Protein AF-A0A7S3HT96-F1 (afdb_monomer_lite)

Secondary structure (DSSP, 8-state):
--S--EE-TTSSEEEEEETTTTEEEEEEGGGHHHHHTT----SEEPPTT--TT--TTHHHHHHHHTTT-EEEETTTTEEEE-TT-S-------PPPPPPS----------------------

Sequence (122 aa):
NDRETYFSSCGDYFLYRSASTNTWGAAKTKRFKQVKEGLSNGVAHSPEGFEIWQTGSVSVMLSHAKKAWREWDAEATKWVTRQGAGVESRGKVRRRPAAPDREERAVQTEPWRGVTQATQTW

Organism: NCBI:txid89044

Foldseek 3Di:
DPDDKAADLVRQKIWDQDPVQQWIAIAGNVCVVCVVVVNDRHFKIWPHNDDPPDPPPCPVCCVVRLQGIWGQDPVVRDTDRDNVPDDPDDDDDDRDPDDPDPDPPPPPPDDDDDDDDDDDDD

pLDDT: mean 72.12, std 16.19, range [38.62, 91.56]

Structure (mmCIF, N/CA/C/O backbone):
data_AF-A0A7S3HT96-F1
#
_entry.id   AF-A0A7S3HT96-F1
#
loop_
_atom_site.group_PDB
_atom_site.id
_atom_site.type_symbol
_atom_site.label_atom_id
_atom_site.label_alt_id
_atom_site.label_comp_id
_atom_site.label_asym_id
_atom_site.label_entity_id
_atom_site.label_seq_id
_atom_site.pdbx_PDB_ins_code
_atom_site.Cartn_x
_atom_site.Cartn_y
_atom_site.Cartn_z
_atom_site.occupancy
_atom_site.B_iso_or_equiv
_atom_site.auth_seq_id
_atom_site.auth_comp_id
_atom_site.auth_asym_id
_atom_site.auth_atom_id
_atom_site.pdbx_PDB_model_num
ATOM 1 N N . ASN A 1 1 ? -10.835 5.427 -8.770 1.00 57.84 1 ASN A N 1
ATOM 2 C CA . ASN A 1 1 ? -10.332 4.133 -8.242 1.00 57.84 1 ASN A CA 1
ATOM 3 C C . ASN A 1 1 ? -11.022 3.055 -9.040 1.00 57.84 1 ASN A C 1
ATOM 5 O O . ASN A 1 1 ? -12.078 2.584 -8.643 1.00 57.84 1 ASN A O 1
ATOM 9 N N . ASP A 1 2 ? -10.468 2.736 -10.203 1.00 60.09 2 ASP A N 1
ATOM 10 C CA . ASP A 1 2 ? -11.253 2.161 -11.307 1.00 60.09 2 ASP A CA 1
ATOM 11 C C . ASP A 1 2 ? -11.081 0.637 -11.397 1.00 60.09 2 ASP A C 1
ATOM 13 O O . ASP A 1 2 ? -11.283 0.022 -12.440 1.00 60.09 2 ASP A O 1
ATOM 17 N N . ARG A 1 3 ? -10.653 0.023 -10.287 1.00 75.69 3 ARG A N 1
ATOM 18 C CA . ARG A 1 3 ? -10.401 -1.411 -10.138 1.00 75.69 3 ARG A CA 1
ATOM 19 C C . ARG A 1 3 ? -10.779 -1.899 -8.741 1.00 75.69 3 ARG A C 1
ATOM 21 O O . ARG A 1 3 ? -11.019 -1.114 -7.824 1.00 75.69 3 ARG A O 1
ATOM 28 N N . GLU A 1 4 ? -10.800 -3.218 -8.607 1.00 83.81 4 GLU A N 1
ATOM 29 C CA . GLU A 1 4 ? -11.086 -3.959 -7.382 1.00 83.81 4 GLU A CA 1
ATOM 30 C C . GLU A 1 4 ? -10.209 -3.511 -6.198 1.00 83.81 4 GLU A C 1
ATOM 32 O O . GLU A 1 4 ? -9.032 -3.171 -6.348 1.00 83.81 4 GLU A O 1
ATOM 37 N N . THR A 1 5 ? -10.801 -3.520 -5.002 1.00 87.44 5 THR A N 1
ATOM 38 C CA . THR A 1 5 ? -10.104 -3.313 -3.726 1.00 87.44 5 THR A CA 1
ATOM 39 C C . THR A 1 5 ? -10.081 -4.631 -2.966 1.00 87.44 5 THR A C 1
ATOM 41 O O . THR A 1 5 ? -11.123 -5.258 -2.786 1.00 87.44 5 THR A O 1
ATOM 44 N N . TYR A 1 6 ? -8.908 -5.034 -2.488 1.00 88.50 6 TYR A N 1
ATOM 45 C CA . TYR A 1 6 ? -8.734 -6.271 -1.731 1.00 88.50 6 TYR A CA 1
ATOM 46 C C . TYR A 1 6 ? -8.526 -5.953 -0.259 1.00 88.50 6 TYR A C 1
ATOM 48 O O . TYR A 1 6 ? -7.690 -5.123 0.082 1.00 88.50 6 TYR A O 1
ATOM 56 N N . PHE A 1 7 ? -9.252 -6.629 0.622 1.00 89.25 7 PHE A N 1
ATOM 57 C CA . PHE A 1 7 ? -9.106 -6.464 2.066 1.00 89.25 7 PHE A CA 1
ATOM 58 C C . PHE A 1 7 ? -8.254 -7.590 2.646 1.00 89.25 7 PHE A C 1
ATOM 60 O O . PHE A 1 7 ? -8.307 -8.732 2.181 1.00 89.25 7 PHE A O 1
ATOM 67 N N . SER A 1 8 ? -7.459 -7.272 3.667 1.00 88.56 8 SER A N 1
ATOM 68 C CA . SER A 1 8 ? -6.769 -8.291 4.448 1.00 88.56 8 SER A CA 1
ATOM 69 C C . SER A 1 8 ? -7.793 -9.183 5.147 1.00 88.56 8 SER A C 1
ATOM 71 O O . SER A 1 8 ? -8.893 -8.751 5.486 1.00 88.56 8 SER A O 1
ATOM 73 N N . SER A 1 9 ? -7.430 -10.439 5.408 1.00 85.75 9 SER A N 1
ATOM 74 C CA . SER A 1 9 ? -8.325 -11.386 6.086 1.00 85.75 9 SER A CA 1
ATOM 75 C C . SER A 1 9 ? -8.709 -10.951 7.504 1.00 85.75 9 SER A C 1
ATOM 77 O O . SER A 1 9 ? -9.775 -11.327 7.979 1.00 85.75 9 SER A O 1
ATOM 79 N N . CYS A 1 10 ? -7.861 -10.162 8.170 1.00 85.38 10 CYS A N 1
ATOM 80 C CA . CYS A 1 10 ? -8.141 -9.556 9.472 1.00 85.38 10 CYS A CA 1
ATOM 81 C C . CYS A 1 10 ? -8.899 -8.221 9.389 1.00 85.38 10 CYS A C 1
ATOM 83 O O . CYS A 1 10 ? -9.286 -7.688 10.419 1.00 85.38 10 CYS A O 1
ATOM 85 N N . GLY A 1 11 ? -9.088 -7.658 8.192 1.00 87.81 11 GLY A N 1
ATOM 86 C CA . GLY A 1 11 ? -9.781 -6.384 7.993 1.00 87.81 11 GLY A CA 1
ATOM 87 C C . GLY A 1 11 ? -8.979 -5.131 8.361 1.00 87.81 11 GLY A C 1
ATOM 88 O O . GLY A 1 11 ? -9.476 -4.029 8.157 1.00 87.81 11 GLY A O 1
ATOM 89 N N . ASP A 1 12 ? -7.742 -5.248 8.849 1.00 90.19 12 ASP A N 1
ATOM 90 C CA . ASP A 1 12 ? -6.924 -4.093 9.263 1.00 90.19 12 ASP A CA 1
ATOM 91 C C . ASP A 1 12 ? -6.369 -3.268 8.092 1.00 90.19 12 ASP A C 1
ATOM 93 O O . ASP A 1 12 ? -6.124 -2.062 8.227 1.00 90.19 12 ASP A O 1
ATOM 97 N N . TYR A 1 13 ? -6.157 -3.915 6.945 1.00 90.62 13 TYR A N 1
ATOM 98 C CA . TYR A 1 13 ? -5.530 -3.322 5.769 1.00 90.62 13 TYR A CA 1
ATOM 99 C C . TYR A 1 13 ? -6.337 -3.603 4.509 1.00 90.62 13 TYR A C 1
ATOM 101 O O . TYR A 1 13 ? -7.064 -4.590 4.413 1.00 90.62 13 TYR A O 1
ATOM 109 N N . PHE A 1 14 ? -6.143 -2.758 3.507 1.00 90.75 14 PHE A N 1
ATOM 110 C CA . PHE A 1 14 ? -6.637 -2.989 2.164 1.00 90.75 14 PHE A CA 1
ATOM 111 C C . PHE A 1 14 ? -5.598 -2.585 1.124 1.00 90.75 14 PHE A C 1
ATOM 113 O O . PHE A 1 14 ? -4.743 -1.727 1.362 1.00 90.75 14 PHE A O 1
ATOM 120 N N . LEU A 1 15 ? -5.699 -3.219 -0.035 1.00 90.06 15 LEU A N 1
ATOM 121 C CA . LEU A 1 15 ? -4.926 -2.962 -1.231 1.00 90.06 15 LEU A CA 1
ATOM 122 C C . LEU A 1 15 ? -5.862 -2.382 -2.293 1.00 90.06 15 LEU A C 1
ATOM 124 O O . LEU A 1 15 ? -6.930 -2.935 -2.551 1.00 90.06 15 LEU A O 1
ATOM 128 N N . TYR A 1 16 ? -5.462 -1.280 -2.911 1.00 89.81 16 TYR A N 1
ATOM 129 C CA . TYR A 1 16 ? -6.241 -0.584 -3.930 1.00 89.81 16 TYR A CA 1
ATOM 130 C C . TYR A 1 16 ? -5.346 -0.177 -5.097 1.00 89.81 16 TYR A C 1
ATOM 132 O O . TYR A 1 16 ? -4.137 0.005 -4.938 1.00 89.81 16 TYR A O 1
ATOM 140 N N . ARG A 1 17 ? -5.941 -0.004 -6.278 1.00 87.81 17 ARG A N 1
ATOM 141 C CA . ARG A 1 17 ? -5.254 0.597 -7.420 1.00 87.81 17 ARG A CA 1
ATOM 142 C C . ARG A 1 17 ? -5.553 2.090 -7.472 1.00 87.81 17 ARG A C 1
ATOM 144 O O . ARG A 1 17 ? -6.709 2.485 -7.625 1.00 87.81 17 ARG A O 1
ATOM 151 N N . SER A 1 18 ? -4.506 2.900 -7.388 1.00 85.94 18 SER A N 1
ATOM 152 C CA . SER A 1 18 ? -4.580 4.330 -7.659 1.00 85.94 18 SER A CA 1
ATOM 153 C C . SER A 1 18 ? -4.487 4.561 -9.165 1.00 85.94 18 SER A C 1
ATOM 155 O O . SER A 1 18 ? -3.508 4.163 -9.802 1.00 85.94 18 SER A O 1
ATOM 157 N N . ALA A 1 19 ? -5.517 5.179 -9.741 1.00 83.19 19 ALA A N 1
ATOM 158 C CA . ALA A 1 19 ? -5.544 5.504 -11.166 1.00 83.19 19 ALA A CA 1
ATOM 159 C C . ALA A 1 19 ? -4.601 6.670 -11.499 1.00 83.19 19 ALA A C 1
ATOM 161 O O . ALA A 1 19 ? -3.907 6.623 -12.508 1.00 83.19 19 ALA A O 1
ATOM 162 N N . SER A 1 20 ? -4.521 7.675 -10.620 1.00 82.38 20 SER A N 1
ATOM 163 C CA . SER A 1 20 ? -3.722 8.890 -10.835 1.00 82.38 20 SER A CA 1
ATOM 164 C C . SER A 1 20 ? -2.220 8.625 -10.866 1.00 82.38 20 SER A C 1
ATOM 166 O O . SER A 1 20 ? -1.500 9.253 -11.630 1.00 82.38 20 SER A O 1
ATOM 168 N N . THR A 1 21 ? -1.747 7.692 -10.042 1.00 81.25 21 THR A N 1
ATOM 169 C CA . THR A 1 21 ? -0.325 7.338 -9.951 1.00 81.25 21 THR A CA 1
ATOM 170 C C . THR A 1 21 ? 0.010 6.058 -10.698 1.00 81.25 21 THR A C 1
ATOM 172 O O . THR A 1 21 ? 1.173 5.684 -10.756 1.00 81.25 21 THR A O 1
ATOM 175 N N . ASN A 1 22 ? -0.992 5.354 -11.236 1.00 85.50 22 ASN A N 1
ATOM 176 C CA . ASN A 1 22 ? -0.818 4.042 -11.848 1.00 85.50 22 ASN A CA 1
ATOM 177 C C . ASN A 1 22 ? 0.010 3.093 -10.945 1.00 85.50 22 ASN A C 1
ATOM 179 O O . ASN A 1 22 ? 0.890 2.359 -11.407 1.00 85.50 22 ASN A O 1
ATOM 183 N N . THR A 1 23 ? -0.282 3.107 -9.638 1.00 86.62 23 THR A N 1
ATOM 184 C CA . THR A 1 23 ? 0.375 2.282 -8.609 1.00 86.62 23 THR A CA 1
ATOM 185 C C . THR A 1 23 ? -0.643 1.513 -7.776 1.00 86.62 23 THR A C 1
ATOM 187 O O . THR A 1 23 ? -1.800 1.910 -7.616 1.00 86.62 23 THR A O 1
ATOM 190 N N . TRP A 1 24 ? -0.213 0.377 -7.230 1.00 87.69 24 TRP A N 1
ATOM 191 C CA . TRP A 1 24 ? -0.917 -0.283 -6.140 1.00 87.69 24 TRP A CA 1
ATOM 192 C C . TRP A 1 24 ? -0.542 0.386 -4.826 1.00 87.69 24 TRP A C 1
ATOM 194 O O . TRP A 1 24 ? 0.639 0.535 -4.518 1.00 87.69 24 TRP A O 1
ATOM 204 N N . GLY A 1 25 ? -1.552 0.770 -4.056 1.00 89.12 25 GLY A N 1
ATOM 205 C CA . GLY A 1 25 ? -1.399 1.299 -2.713 1.00 89.12 25 GLY A CA 1
ATOM 206 C C . GLY A 1 25 ? -1.906 0.300 -1.682 1.00 89.12 25 GLY A C 1
ATOM 207 O O . GLY A 1 25 ? -2.948 -0.325 -1.874 1.00 89.12 25 GLY A O 1
ATOM 208 N N . ALA A 1 26 ? -1.198 0.175 -0.565 1.00 90.12 26 ALA A N 1
ATOM 209 C CA . ALA A 1 26 ? -1.713 -0.458 0.644 1.00 90.12 26 ALA A CA 1
ATOM 210 C C . ALA A 1 26 ? -2.059 0.625 1.667 1.00 90.12 26 ALA A C 1
ATOM 212 O O . ALA A 1 26 ? -1.349 1.624 1.781 1.00 90.12 26 ALA A O 1
ATOM 213 N N . ALA A 1 27 ? -3.137 0.453 2.426 1.00 90.56 27 ALA A N 1
ATOM 214 C CA . ALA A 1 27 ? -3.552 1.393 3.463 1.00 90.56 27 ALA A CA 1
ATOM 215 C C . ALA A 1 27 ? -4.279 0.682 4.610 1.00 90.56 27 ALA A C 1
ATOM 217 O O . ALA A 1 27 ? -4.770 -0.432 4.458 1.00 90.56 27 ALA A O 1
ATOM 218 N N . LYS A 1 28 ? -4.355 1.339 5.775 1.00 90.94 28 LYS A N 1
ATOM 219 C CA . LYS A 1 28 ? -5.169 0.864 6.905 1.00 90.94 28 LYS A CA 1
ATOM 220 C C . LYS A 1 28 ? -6.646 1.090 6.607 1.00 90.94 28 LYS A C 1
ATOM 222 O O . LYS A 1 28 ? -7.001 2.200 6.218 1.00 90.94 28 LYS A O 1
ATOM 227 N N . THR A 1 29 ? -7.507 0.122 6.901 1.00 91.56 29 THR A N 1
ATOM 228 C CA . THR A 1 29 ? -8.958 0.187 6.628 1.00 91.56 29 THR A CA 1
ATOM 229 C C . THR A 1 29 ? -9.637 1.404 7.247 1.00 91.56 29 THR A C 1
ATOM 231 O O . THR A 1 29 ? -10.4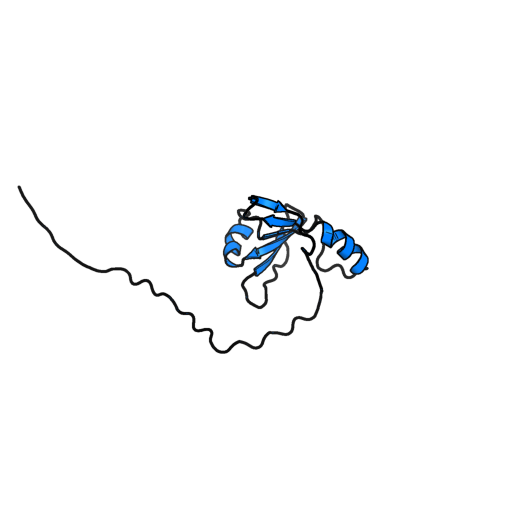72 2.033 6.606 1.00 91.56 29 THR A O 1
ATOM 234 N N . LYS A 1 30 ? -9.191 1.864 8.423 1.00 91.56 30 LYS A N 1
ATOM 235 C CA . LYS A 1 30 ? -9.685 3.116 9.030 1.00 91.56 30 LYS A CA 1
ATOM 236 C C . LYS A 1 30 ? -9.493 4.372 8.163 1.00 91.56 30 LYS A C 1
ATOM 238 O O . LYS A 1 30 ? -10.178 5.366 8.363 1.00 91.56 30 LYS A O 1
ATOM 243 N N . ARG A 1 31 ? -8.551 4.345 7.213 1.00 87.88 31 ARG A N 1
ATOM 244 C CA . ARG A 1 31 ? -8.285 5.431 6.254 1.00 87.88 31 ARG A CA 1
ATOM 245 C C . ARG A 1 31 ? -9.002 5.230 4.920 1.00 87.88 31 ARG A C 1
ATOM 247 O O . ARG A 1 31 ? -8.785 6.018 4.009 1.00 87.88 31 ARG A O 1
ATOM 254 N N . PHE A 1 32 ? -9.852 4.212 4.783 1.00 88.31 32 PHE A N 1
ATOM 255 C CA . PHE A 1 32 ? -10.503 3.877 3.516 1.00 88.31 32 PHE A CA 1
ATOM 256 C C . PHE A 1 32 ? -11.260 5.062 2.906 1.00 88.31 32 PHE A C 1
ATOM 258 O O . PHE A 1 32 ? -11.064 5.368 1.733 1.00 88.31 32 PHE A O 1
ATOM 265 N N . LYS A 1 33 ? -12.043 5.790 3.714 1.00 89.06 33 LYS A N 1
ATOM 266 C CA . LYS A 1 33 ? -12.767 6.986 3.258 1.00 89.06 33 LYS A CA 1
ATOM 267 C C . LYS A 1 33 ? -11.816 8.072 2.734 1.00 89.06 33 LYS A C 1
ATOM 269 O O . LYS A 1 33 ? -11.990 8.541 1.618 1.00 89.06 33 LYS A O 1
ATOM 274 N N . GLN A 1 34 ? -10.756 8.375 3.485 1.00 87.75 34 GLN A N 1
ATOM 275 C CA . GLN A 1 34 ? -9.747 9.371 3.101 1.00 87.75 34 GLN A CA 1
ATOM 276 C C . GLN A 1 34 ? -8.990 8.976 1.827 1.00 87.75 34 GLN A C 1
ATOM 278 O O . GLN A 1 34 ? -8.728 9.818 0.978 1.00 87.75 34 GLN A O 1
ATOM 283 N N . VAL A 1 35 ? -8.646 7.695 1.674 1.00 87.19 35 VAL A N 1
ATOM 284 C CA . VAL A 1 35 ? -7.991 7.176 0.462 1.00 87.19 35 VAL A CA 1
ATOM 285 C C . VAL A 1 35 ? -8.931 7.260 -0.741 1.00 87.19 35 VAL A C 1
ATOM 287 O O . VAL A 1 35 ? -8.504 7.636 -1.827 1.00 87.19 35 VAL A O 1
ATOM 290 N N . LYS A 1 36 ? -10.221 6.953 -0.558 1.00 85.19 36 LYS A N 1
ATOM 291 C CA . LYS A 1 36 ? -11.235 7.071 -1.614 1.00 85.19 36 LYS A CA 1
ATOM 292 C C . LYS A 1 36 ? -11.421 8.520 -2.078 1.00 85.19 36 LYS A C 1
ATOM 294 O O . LYS A 1 36 ? -11.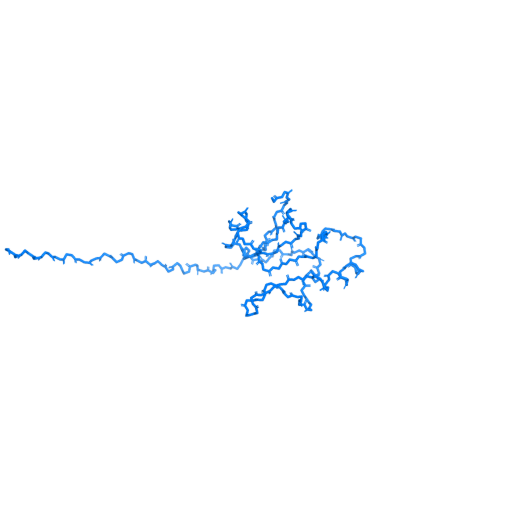643 8.745 -3.261 1.00 85.19 36 LYS A O 1
ATOM 299 N N . GLU A 1 37 ? -11.301 9.473 -1.160 1.00 86.12 37 GLU A N 1
ATOM 300 C CA . GLU A 1 37 ? -11.367 10.917 -1.423 1.00 86.12 37 GLU A CA 1
ATOM 301 C C . GLU A 1 37 ? -10.034 11.501 -1.938 1.00 86.12 37 GLU A C 1
ATOM 303 O O . GLU A 1 37 ? -9.960 12.689 -2.227 1.00 86.12 37 GLU A O 1
ATOM 308 N N . GLY A 1 38 ? -8.970 10.694 -2.058 1.00 81.44 38 GLY A N 1
ATOM 309 C CA . GLY A 1 38 ? -7.646 11.158 -2.496 1.00 81.44 38 GLY A CA 1
ATOM 310 C C . GLY A 1 38 ? -6.880 11.979 -1.450 1.00 81.44 38 GLY A C 1
ATOM 311 O O . GLY A 1 38 ? -5.841 12.553 -1.756 1.00 81.44 38 GLY A O 1
ATOM 312 N N . LEU A 1 39 ? -7.360 12.016 -0.205 1.00 81.56 39 LEU A N 1
ATOM 313 C CA . LEU A 1 39 ? -6.777 12.779 0.905 1.00 81.56 39 LEU A CA 1
ATOM 314 C C . LEU A 1 39 ? -5.674 12.017 1.654 1.00 81.56 39 LEU A C 1
ATOM 316 O O . LEU A 1 39 ? -5.018 12.570 2.535 1.00 81.56 39 LEU A O 1
ATOM 320 N N . SER A 1 40 ? -5.475 10.731 1.355 1.00 78.94 40 SER A N 1
ATOM 321 C CA . SER A 1 40 ? -4.439 9.918 1.989 1.00 78.94 40 SER A CA 1
ATOM 322 C C . SER A 1 40 ? -3.733 9.026 0.982 1.00 78.94 40 SER A C 1
ATOM 324 O O . SER A 1 40 ? -4.366 8.259 0.264 1.00 78.94 40 SER A O 1
ATOM 326 N N . ASN A 1 41 ? -2.403 9.055 1.018 1.00 69.94 41 ASN A N 1
ATOM 327 C CA . ASN A 1 41 ? -1.550 8.252 0.147 1.00 69.94 41 ASN A CA 1
ATOM 328 C C . ASN A 1 41 ? -1.282 6.838 0.704 1.00 69.94 41 ASN A C 1
ATOM 330 O O . ASN A 1 41 ? -0.414 6.138 0.210 1.00 69.94 41 ASN A O 1
ATOM 334 N N . GLY A 1 42 ? -2.008 6.360 1.718 1.00 79.62 42 GLY A N 1
ATOM 335 C CA . GLY A 1 42 ? -1.796 5.010 2.261 1.00 79.62 42 GLY A CA 1
ATOM 336 C C . GLY A 1 42 ? -0.482 4.843 3.040 1.00 79.62 42 GLY A C 1
ATOM 337 O O . GLY A 1 42 ? 0.002 5.791 3.650 1.00 79.62 42 GLY A O 1
ATOM 338 N N . VAL A 1 43 ? 0.031 3.611 3.111 1.00 79.75 43 VAL A N 1
ATOM 339 C CA . VAL A 1 43 ? 1.234 3.220 3.878 1.00 79.75 43 VAL A CA 1
ATOM 340 C C . VAL A 1 43 ? 2.357 2.666 3.002 1.00 79.75 43 VAL A C 1
ATOM 342 O O . VAL A 1 43 ? 3.520 2.807 3.361 1.00 79.75 43 VAL A O 1
ATOM 345 N N . ALA A 1 44 ? 2.026 2.068 1.856 1.00 84.75 44 ALA A N 1
ATOM 346 C CA . ALA A 1 44 ? 2.997 1.517 0.915 1.00 84.75 44 ALA A CA 1
ATOM 347 C C . ALA A 1 44 ? 2.503 1.685 -0.522 1.00 84.75 44 ALA A C 1
ATOM 349 O O . ALA A 1 44 ? 1.299 1.572 -0.767 1.00 84.75 44 ALA A O 1
ATOM 350 N N . HIS A 1 45 ? 3.420 1.951 -1.451 1.00 86.81 45 HIS A N 1
ATOM 351 C CA . HIS A 1 45 ? 3.167 2.107 -2.884 1.00 86.81 45 HIS A CA 1
ATOM 352 C C . HIS A 1 45 ? 4.060 1.167 -3.685 1.00 86.81 45 HIS A C 1
ATOM 354 O O . HIS A 1 45 ? 5.261 1.051 -3.424 1.00 86.81 45 HIS A O 1
ATOM 360 N N . SER A 1 46 ? 3.469 0.529 -4.689 1.00 84.38 46 SER A N 1
ATOM 361 C CA . SER A 1 46 ? 4.213 -0.217 -5.693 1.00 84.38 46 SER A CA 1
ATOM 362 C C . SER A 1 46 ? 4.962 0.726 -6.638 1.00 84.38 46 SER A C 1
ATOM 364 O O . SER A 1 46 ? 4.606 1.901 -6.749 1.00 84.38 46 SER A O 1
ATOM 366 N N . PRO A 1 47 ? 5.926 0.200 -7.410 1.00 83.12 47 PRO A N 1
ATOM 367 C CA . PRO A 1 47 ? 6.423 0.887 -8.594 1.00 83.12 47 PRO A CA 1
ATOM 368 C C . PRO A 1 47 ? 5.274 1.220 -9.554 1.00 83.12 47 PRO A C 1
ATOM 370 O O . PRO A 1 47 ? 4.245 0.525 -9.574 1.00 83.12 47 PRO A O 1
ATOM 373 N N . GLU A 1 48 ? 5.457 2.264 -10.355 1.00 83.56 48 GLU A N 1
ATOM 374 C CA . GLU A 1 48 ? 4.522 2.616 -11.422 1.00 83.56 48 GLU A CA 1
ATOM 375 C C . GLU A 1 48 ? 4.369 1.451 -12.407 1.00 83.56 48 GLU A C 1
ATOM 377 O O . GLU A 1 48 ? 5.332 0.753 -12.725 1.00 83.56 48 GLU A O 1
ATOM 382 N N . GLY A 1 49 ? 3.135 1.189 -12.843 1.00 81.00 49 GLY A N 1
ATOM 383 C CA . GLY A 1 49 ? 2.837 0.116 -13.795 1.00 81.00 49 GLY A CA 1
ATOM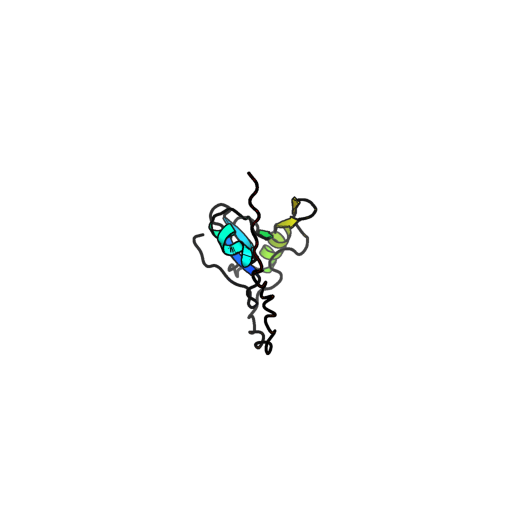 384 C C . GLY A 1 49 ? 2.948 -1.302 -13.224 1.00 81.00 49 GLY A C 1
ATOM 385 O O . GLY A 1 49 ? 2.644 -2.258 -13.931 1.00 81.00 49 GLY A O 1
ATOM 386 N N . PHE A 1 50 ? 3.319 -1.464 -11.947 1.00 82.12 50 PHE A N 1
ATOM 387 C CA . PHE A 1 50 ? 3.375 -2.781 -11.317 1.00 82.12 50 PHE A CA 1
ATOM 388 C C . PHE A 1 50 ? 1.987 -3.427 -11.298 1.00 82.12 50 PHE A C 1
ATOM 390 O O . PHE A 1 50 ? 1.008 -2.787 -10.899 1.00 82.12 50 PHE A O 1
ATOM 397 N N . GLU A 1 51 ? 1.910 -4.697 -11.691 1.00 84.19 51 GLU A N 1
ATOM 398 C CA . GLU A 1 51 ? 0.678 -5.478 -11.722 1.00 84.19 51 GLU A CA 1
ATOM 399 C C . GLU A 1 51 ? 0.787 -6.668 -10.766 1.00 84.19 51 GLU A C 1
ATOM 401 O O . GLU A 1 51 ? 1.617 -7.558 -10.951 1.00 84.19 51 GLU A O 1
ATOM 406 N N . ILE A 1 52 ? -0.075 -6.707 -9.745 1.00 77.69 52 ILE A N 1
ATOM 407 C CA . ILE A 1 52 ? -0.046 -7.770 -8.732 1.00 77.69 52 ILE A CA 1
ATOM 408 C C . ILE A 1 52 ? -0.466 -9.116 -9.309 1.00 77.69 52 ILE A C 1
ATOM 410 O O . ILE A 1 52 ? -0.155 -10.139 -8.706 1.00 77.69 52 ILE A O 1
ATOM 414 N N . TRP A 1 53 ? -1.167 -9.126 -10.450 1.00 74.75 53 TRP A N 1
ATOM 415 C CA . TRP A 1 53 ? -1.668 -10.342 -11.080 1.00 74.75 53 TRP A CA 1
ATOM 416 C C . TRP A 1 53 ? -0.714 -10.977 -12.086 1.00 74.75 53 TRP A C 1
ATOM 418 O O . TRP A 1 53 ? -0.825 -12.184 -12.291 1.00 74.75 53 TRP A O 1
ATOM 428 N N . GLN A 1 54 ? 0.264 -10.241 -12.628 1.00 71.44 54 GLN A N 1
ATOM 429 C CA . GLN A 1 54 ? 1.194 -10.760 -13.638 1.00 71.44 54 GLN A CA 1
ATOM 430 C C . GLN A 1 54 ? 1.913 -12.021 -13.135 1.00 71.44 54 GLN A C 1
ATOM 432 O O . GLN A 1 54 ? 2.660 -12.005 -12.159 1.00 71.44 54 GLN A O 1
ATOM 437 N N . THR A 1 55 ? 1.618 -13.149 -13.778 1.00 60.59 55 THR A N 1
ATOM 438 C CA . THR A 1 55 ? 2.139 -14.490 -13.468 1.00 60.59 55 THR A CA 1
ATOM 439 C C . THR A 1 55 ? 3.347 -14.872 -14.328 1.00 60.59 55 THR A C 1
ATOM 441 O O . THR A 1 55 ? 3.973 -15.899 -14.074 1.00 60.59 55 THR A O 1
ATOM 444 N N . GLY A 1 56 ? 3.713 -14.053 -15.320 1.00 58.12 56 GLY A N 1
ATOM 445 C CA . GLY A 1 56 ? 4.903 -14.255 -16.151 1.00 58.12 56 GLY A CA 1
ATOM 446 C C . GLY A 1 56 ? 6.189 -13.928 -15.389 1.00 58.12 56 GLY A C 1
ATOM 447 O O . GLY A 1 56 ? 6.283 -12.864 -14.787 1.00 58.12 56 GLY A O 1
ATOM 448 N N . SER A 1 57 ? 7.149 -14.864 -15.392 1.00 52.31 57 SER A N 1
ATOM 449 C CA . SER A 1 57 ? 8.475 -14.800 -14.742 1.00 52.31 57 SER A CA 1
ATOM 450 C C . SER A 1 57 ? 8.535 -13.895 -13.503 1.00 52.31 57 SER A C 1
ATOM 452 O O . SER A 1 57 ? 9.279 -12.914 -13.416 1.00 52.31 57 SER A O 1
ATOM 454 N N . VAL A 1 58 ? 7.718 -14.262 -12.515 1.00 56.19 58 VAL A N 1
ATOM 455 C CA . VAL A 1 58 ? 7.572 -13.586 -11.220 1.00 56.19 58 VAL A CA 1
ATOM 456 C C . VAL A 1 58 ? 8.933 -13.378 -10.535 1.00 56.19 58 VAL A C 1
ATOM 458 O O . VAL A 1 58 ? 9.121 -12.391 -9.841 1.00 56.19 58 VAL A O 1
ATOM 461 N N . SER A 1 59 ? 9.922 -14.239 -10.790 1.00 54.50 59 SER A N 1
ATOM 462 C CA . SER A 1 59 ? 11.276 -14.143 -10.223 1.00 54.50 59 SER A CA 1
ATOM 463 C C . SER A 1 59 ? 12.092 -12.944 -10.747 1.00 54.50 59 SER A C 1
ATOM 465 O O . SER A 1 59 ? 12.738 -12.240 -9.966 1.00 54.50 59 SER A O 1
ATOM 467 N N . VAL A 1 60 ? 12.020 -12.641 -12.048 1.00 56.59 60 VAL A N 1
ATOM 468 C CA . VAL A 1 60 ? 12.787 -11.534 -12.659 1.00 56.59 60 VAL A CA 1
ATOM 469 C C . VAL A 1 60 ? 12.105 -10.189 -12.401 1.00 56.59 60 VAL A C 1
ATOM 471 O O . VAL A 1 60 ? 12.764 -9.199 -12.093 1.00 56.59 60 VAL A O 1
ATOM 474 N N . MET A 1 61 ? 10.769 -10.150 -12.436 1.00 57.75 61 MET A N 1
ATOM 475 C CA . MET A 1 61 ? 10.042 -8.921 -12.116 1.00 57.75 61 MET A CA 1
ATOM 476 C C . MET A 1 61 ? 9.978 -8.633 -10.617 1.00 57.75 61 MET A C 1
ATOM 478 O O . MET A 1 61 ? 10.124 -7.475 -10.249 1.00 57.75 61 MET A O 1
ATOM 482 N N . LEU A 1 62 ? 9.842 -9.625 -9.724 1.00 60.50 62 LEU A N 1
ATOM 483 C CA . LEU A 1 62 ? 9.899 -9.363 -8.278 1.00 60.50 62 LEU A CA 1
ATOM 484 C C . LEU A 1 62 ? 11.293 -8.936 -7.825 1.00 60.50 62 LEU A C 1
ATOM 486 O O . LEU A 1 62 ? 11.388 -8.113 -6.925 1.00 60.50 62 LEU A O 1
ATOM 490 N N . SER A 1 63 ? 12.376 -9.449 -8.413 1.00 58.75 63 SER A N 1
ATOM 491 C CA . SER A 1 63 ? 13.731 -9.032 -8.018 1.00 58.75 63 SER A CA 1
ATOM 492 C C . SER A 1 63 ? 14.030 -7.570 -8.377 1.00 58.75 63 SER A C 1
ATOM 494 O O . SER A 1 63 ? 14.677 -6.877 -7.587 1.00 58.75 63 SER A O 1
ATOM 496 N N . HIS A 1 64 ? 13.502 -7.060 -9.496 1.00 56.94 64 HIS A N 1
ATOM 497 C CA . HIS A 1 64 ? 13.550 -5.629 -9.824 1.00 56.94 64 HIS A CA 1
ATOM 498 C C . HIS A 1 64 ? 12.480 -4.805 -9.092 1.00 56.94 64 HIS A C 1
ATOM 500 O O . HIS A 1 64 ? 12.781 -3.722 -8.594 1.00 56.94 64 HIS A O 1
ATOM 506 N N . ALA A 1 65 ? 11.260 -5.322 -8.941 1.00 59.53 65 ALA A N 1
ATOM 507 C CA . ALA A 1 65 ? 10.171 -4.609 -8.280 1.00 59.53 65 ALA A CA 1
ATOM 508 C C . ALA A 1 65 ? 10.392 -4.464 -6.771 1.00 59.53 65 ALA A C 1
ATOM 510 O O . ALA A 1 65 ? 10.111 -3.393 -6.244 1.00 59.53 65 ALA A O 1
ATOM 511 N N . LYS A 1 66 ? 10.964 -5.467 -6.081 1.00 60.81 66 LYS A N 1
ATOM 512 C CA . LYS A 1 66 ? 11.324 -5.409 -4.645 1.00 60.81 66 LYS A CA 1
ATOM 513 C C . LYS A 1 66 ? 12.222 -4.217 -4.303 1.00 60.81 66 LYS A C 1
ATOM 515 O O . LYS A 1 66 ? 12.230 -3.767 -3.166 1.00 60.81 66 LYS A O 1
ATOM 520 N N . LYS A 1 67 ? 12.969 -3.686 -5.276 1.00 62.41 67 LYS A N 1
ATOM 521 C CA . LYS A 1 67 ? 13.851 -2.525 -5.088 1.00 62.41 67 LYS A CA 1
ATOM 522 C C . LYS A 1 67 ? 13.151 -1.178 -5.278 1.00 62.41 67 LYS A C 1
ATOM 524 O O . LYS A 1 67 ? 13.788 -0.150 -5.091 1.00 62.41 67 LYS A O 1
ATOM 529 N N . ALA A 1 68 ? 11.879 -1.161 -5.665 1.00 75.81 68 ALA A N 1
ATOM 530 C CA . ALA A 1 68 ? 11.172 0.067 -6.018 1.00 75.81 68 ALA A CA 1
ATOM 531 C C . ALA A 1 68 ? 9.846 0.263 -5.260 1.00 75.81 68 ALA A C 1
ATOM 533 O O . ALA A 1 68 ? 9.171 1.269 -5.476 1.00 75.81 68 ALA A O 1
ATOM 534 N N . TRP A 1 69 ? 9.491 -0.645 -4.344 1.00 83.00 69 TRP A N 1
ATOM 535 C CA . TRP A 1 69 ? 8.414 -0.395 -3.385 1.00 83.00 69 TRP A CA 1
ATOM 536 C C . TRP A 1 69 ? 8.825 0.685 -2.393 1.00 83.00 69 TRP A C 1
ATOM 538 O O . TRP A 1 69 ? 9.943 0.682 -1.873 1.00 83.00 69 TRP A O 1
ATOM 548 N N . ARG A 1 70 ? 7.899 1.607 -2.130 1.00 83.00 70 ARG A N 1
ATOM 549 C CA . ARG A 1 70 ? 8.101 2.708 -1.190 1.00 83.00 70 ARG A CA 1
ATOM 550 C C . ARG A 1 70 ? 7.130 2.580 -0.036 1.00 83.00 70 ARG A C 1
ATOM 552 O O . ARG A 1 70 ? 5.945 2.342 -0.248 1.00 83.00 70 ARG A O 1
ATOM 559 N N . GLU A 1 71 ? 7.625 2.791 1.170 1.00 86.06 71 GLU A N 1
ATOM 560 C CA . GLU A 1 71 ? 6.826 2.841 2.389 1.00 86.06 71 GLU A CA 1
ATOM 561 C C . GLU A 1 71 ? 6.891 4.241 2.988 1.00 86.06 71 GLU A C 1
ATOM 563 O O . GLU A 1 71 ? 7.895 4.946 2.849 1.00 86.06 71 GLU A O 1
ATOM 568 N N . TRP A 1 72 ? 5.797 4.664 3.618 1.00 85.00 72 TRP A N 1
ATOM 569 C CA . TRP A 1 72 ? 5.769 5.932 4.330 1.00 85.00 72 TRP A CA 1
ATOM 570 C C . TRP A 1 72 ? 6.511 5.780 5.655 1.00 85.00 72 TRP A C 1
ATOM 572 O O . TRP A 1 72 ? 6.042 5.080 6.556 1.00 85.00 72 TRP A O 1
ATOM 582 N N . ASP A 1 73 ? 7.652 6.451 5.782 1.00 84.38 73 ASP A N 1
ATOM 583 C CA . ASP A 1 73 ? 8.371 6.554 7.043 1.00 84.38 73 ASP A CA 1
ATOM 584 C C . ASP A 1 73 ? 7.792 7.711 7.861 1.00 84.38 73 ASP A C 1
ATOM 586 O O . ASP A 1 73 ? 7.860 8.872 7.451 1.00 84.38 73 ASP A O 1
ATOM 590 N N . ALA A 1 74 ? 7.178 7.389 9.000 1.00 82.81 74 ALA A N 1
ATOM 591 C CA . ALA A 1 74 ? 6.559 8.384 9.868 1.00 82.81 74 ALA A CA 1
ATOM 592 C C . ALA A 1 74 ? 7.591 9.233 10.623 1.00 82.81 74 ALA A C 1
ATOM 594 O O . ALA A 1 74 ? 7.293 10.381 10.933 1.00 82.81 74 ALA A O 1
ATOM 595 N N . GLU A 1 75 ? 8.783 8.696 10.890 1.00 86.00 75 GLU A N 1
ATOM 596 C CA . GLU A 1 75 ? 9.848 9.414 11.594 1.00 86.00 75 GLU A CA 1
ATOM 597 C C . GLU A 1 75 ? 10.539 10.384 10.638 1.00 86.00 75 GLU A C 1
ATOM 599 O O . GLU A 1 75 ? 10.681 11.570 10.923 1.00 86.00 75 GLU A O 1
ATOM 604 N N . ALA A 1 76 ? 10.892 9.903 9.444 1.00 84.12 76 ALA A N 1
ATOM 605 C CA . ALA A 1 76 ? 11.520 10.734 8.421 1.00 84.12 76 ALA A CA 1
ATOM 606 C C . ALA A 1 76 ? 10.517 11.573 7.605 1.00 84.12 76 ALA A C 1
ATOM 608 O O . ALA A 1 76 ? 10.932 12.332 6.729 1.00 84.12 76 ALA A O 1
ATOM 609 N N . THR A 1 77 ? 9.212 11.416 7.865 1.00 85.81 77 THR A N 1
ATOM 610 C CA . THR A 1 77 ? 8.087 12.082 7.177 1.00 85.81 77 THR A CA 1
ATOM 611 C C . THR A 1 77 ? 8.223 12.051 5.648 1.00 85.81 77 THR A C 1
ATOM 613 O O . THR A 1 77 ? 7.966 13.033 4.951 1.00 85.81 77 THR A O 1
ATOM 616 N N . LYS A 1 78 ? 8.690 10.922 5.106 1.00 87.62 78 LYS A N 1
ATOM 617 C CA . LYS A 1 78 ? 8.987 10.780 3.677 1.00 87.62 78 LYS A CA 1
ATOM 618 C C . LYS A 1 78 ? 8.759 9.358 3.192 1.00 87.62 78 LYS A C 1
ATOM 620 O O . LYS A 1 78 ? 8.852 8.394 3.947 1.00 87.62 78 LYS A O 1
ATOM 625 N N . TRP A 1 79 ? 8.517 9.228 1.893 1.00 83.69 79 TRP A N 1
ATOM 626 C CA . TRP A 1 79 ? 8.515 7.932 1.225 1.00 83.69 79 TRP A CA 1
ATOM 627 C C . TRP A 1 79 ? 9.943 7.410 1.101 1.00 83.69 79 TRP A C 1
ATOM 629 O O . TRP A 1 79 ? 10.799 8.073 0.514 1.00 83.69 79 TRP A O 1
ATOM 639 N N . VAL A 1 80 ? 10.195 6.216 1.628 1.00 86.69 80 VAL A N 1
ATOM 640 C CA . VAL A 1 80 ? 11.503 5.559 1.570 1.00 86.69 80 VAL A CA 1
ATOM 641 C C . VAL A 1 80 ? 11.392 4.201 0.900 1.00 86.69 80 VAL A C 1
ATOM 643 O O . VAL A 1 80 ? 10.425 3.466 1.092 1.00 86.69 80 VAL A O 1
ATOM 646 N N . THR A 1 81 ? 12.407 3.850 0.121 1.00 84.62 81 THR A N 1
ATOM 647 C CA . THR A 1 81 ? 12.564 2.490 -0.390 1.00 84.62 81 THR A CA 1
ATOM 648 C C . THR A 1 81 ? 13.145 1.625 0.724 1.00 84.62 81 THR A C 1
ATOM 650 O O . THR A 1 81 ? 14.290 1.837 1.122 1.00 84.62 81 THR A O 1
ATOM 653 N N . ARG A 1 82 ? 12.383 0.654 1.239 1.00 77.25 82 ARG A N 1
ATOM 654 C CA . ARG A 1 82 ? 12.894 -0.312 2.226 1.00 77.25 82 ARG A CA 1
ATOM 655 C C . ARG A 1 82 ? 13.294 -1.611 1.539 1.00 77.25 82 ARG A C 1
ATOM 657 O O . ARG A 1 82 ? 12.530 -2.166 0.753 1.00 77.25 82 ARG A O 1
ATOM 664 N N . GLN A 1 83 ? 14.492 -2.113 1.850 1.00 71.00 83 GLN A N 1
ATOM 665 C CA . GLN A 1 83 ? 14.865 -3.471 1.454 1.00 71.00 83 GLN A CA 1
ATOM 666 C C . GLN A 1 83 ? 13.906 -4.457 2.129 1.00 71.00 83 GLN A C 1
ATOM 668 O O . GLN A 1 83 ? 13.778 -4.459 3.348 1.00 71.00 83 GLN A O 1
ATOM 673 N N . GLY A 1 84 ? 13.212 -5.260 1.321 1.00 70.88 84 GLY A N 1
ATOM 674 C CA . GLY A 1 84 ? 12.179 -6.187 1.793 1.00 70.88 84 GLY A CA 1
ATOM 675 C C . GLY A 1 84 ? 10.745 -5.672 1.647 1.00 70.88 84 GLY A C 1
ATOM 676 O O . GLY A 1 84 ? 9.821 -6.457 1.831 1.00 70.88 84 GLY A O 1
ATOM 677 N N . ALA A 1 85 ? 10.540 -4.410 1.252 1.00 71.00 85 ALA A N 1
ATOM 678 C CA . ALA A 1 85 ? 9.206 -3.907 0.941 1.00 71.00 85 ALA A CA 1
ATOM 679 C C . ALA A 1 85 ? 8.641 -4.545 -0.341 1.00 71.00 85 ALA A C 1
ATOM 681 O O . ALA A 1 85 ? 9.356 -4.802 -1.317 1.00 71.00 85 ALA A O 1
ATOM 682 N N . GLY A 1 86 ? 7.326 -4.758 -0.347 1.00 74.56 86 GLY A N 1
ATOM 683 C CA . GLY A 1 86 ? 6.573 -5.275 -1.486 1.00 74.56 86 GLY A CA 1
ATOM 684 C C . GLY A 1 86 ? 6.055 -6.697 -1.311 1.00 74.56 86 GLY A C 1
ATOM 685 O O . GLY A 1 86 ? 5.872 -7.192 -0.203 1.00 74.56 86 GLY A O 1
ATOM 686 N N . VAL A 1 87 ? 5.748 -7.349 -2.434 1.00 73.81 87 VAL A N 1
ATOM 687 C CA . VAL A 1 87 ? 5.164 -8.697 -2.431 1.00 73.81 87 VAL A CA 1
ATOM 688 C C . VAL A 1 87 ? 6.272 -9.733 -2.255 1.00 73.81 87 VAL A C 1
ATOM 690 O O . VAL A 1 87 ? 7.096 -9.941 -3.147 1.00 73.81 87 VAL A O 1
ATOM 693 N N . GLU A 1 88 ? 6.289 -10.395 -1.101 1.00 72.88 88 GLU A N 1
ATOM 694 C CA . GLU A 1 88 ? 7.264 -11.446 -0.805 1.00 72.88 88 GLU A CA 1
ATOM 695 C C . GLU A 1 88 ? 6.903 -12.775 -1.478 1.00 72.88 88 GLU A C 1
ATOM 697 O O . GLU A 1 88 ? 7.747 -13.387 -2.135 1.00 72.88 88 GLU A O 1
ATOM 702 N N . SER A 1 89 ? 5.643 -13.199 -1.352 1.00 71.12 89 SER A N 1
ATOM 703 C CA . SER A 1 89 ? 5.132 -14.447 -1.915 1.00 71.12 89 SER A CA 1
ATOM 704 C C . SER A 1 89 ? 3.674 -14.308 -2.357 1.00 71.12 89 SER A C 1
ATOM 706 O O . SER A 1 89 ? 2.937 -13.430 -1.904 1.00 71.12 89 SER A O 1
ATOM 708 N N . ARG A 1 90 ? 3.254 -15.184 -3.275 1.00 73.69 90 ARG A N 1
ATOM 709 C CA . ARG A 1 90 ? 1.863 -15.317 -3.724 1.00 73.69 90 ARG A CA 1
ATOM 710 C C . ARG A 1 90 ? 1.425 -16.745 -3.433 1.00 73.69 90 ARG A C 1
ATOM 712 O O . ARG A 1 90 ? 2.133 -17.686 -3.776 1.00 73.69 90 ARG A O 1
ATOM 719 N N . GLY A 1 91 ? 0.272 -16.914 -2.796 1.00 75.81 91 GLY A N 1
ATOM 720 C CA . GLY A 1 91 ? -0.196 -18.234 -2.390 1.00 75.81 91 GLY A CA 1
ATOM 721 C C . GLY A 1 91 ? -1.677 -18.260 -2.046 1.00 75.81 91 GLY A C 1
ATOM 722 O O . GLY A 1 91 ? -2.328 -17.223 -1.919 1.00 75.81 91 GLY A O 1
ATOM 723 N N . LYS A 1 92 ? -2.216 -19.472 -1.893 1.00 76.75 92 LYS A N 1
ATOM 724 C CA . LYS A 1 92 ? -3.587 -19.668 -1.416 1.00 76.75 92 LYS A CA 1
ATOM 725 C C . LYS A 1 92 ? -3.651 -19.311 0.067 1.00 76.75 92 LYS A C 1
ATOM 727 O O . LYS A 1 92 ? -3.084 -20.017 0.900 1.00 76.75 92 LYS A O 1
ATOM 732 N N . VAL A 1 93 ? -4.364 -18.238 0.398 1.00 71.12 93 VAL A N 1
ATOM 733 C CA . VAL A 1 93 ? -4.648 -17.882 1.792 1.00 71.12 93 VAL A CA 1
ATOM 734 C C . VAL A 1 93 ? -5.671 -18.874 2.342 1.00 71.12 93 VAL A C 1
ATOM 736 O O . VAL A 1 93 ? -6.813 -18.922 1.886 1.00 71.12 93 VAL A O 1
ATOM 739 N N . ARG A 1 94 ? -5.269 -19.680 3.329 1.00 74.50 94 ARG A N 1
ATOM 740 C CA . ARG A 1 94 ? -6.219 -20.452 4.139 1.00 74.50 94 ARG A CA 1
ATOM 741 C C . ARG A 1 94 ? -6.887 -19.488 5.112 1.00 74.50 94 ARG A C 1
ATOM 743 O O . ARG A 1 94 ? -6.202 -18.675 5.734 1.00 74.50 94 ARG A O 1
ATOM 750 N N . ARG A 1 95 ? -8.214 -19.552 5.241 1.00 67.38 95 ARG A N 1
ATOM 751 C CA . ARG A 1 95 ? -8.916 -18.748 6.247 1.00 67.38 95 ARG A CA 1
ATOM 752 C C . ARG A 1 95 ? -8.373 -19.131 7.619 1.00 67.38 95 ARG A C 1
ATOM 754 O O . ARG A 1 95 ? -8.348 -20.312 7.960 1.00 67.38 95 ARG A O 1
ATOM 761 N N . ARG A 1 96 ? -7.922 -18.136 8.387 1.00 62.12 96 ARG A N 1
ATOM 762 C CA . ARG A 1 96 ? -7.674 -18.337 9.813 1.00 62.12 96 ARG A CA 1
ATOM 763 C C . ARG A 1 96 ? -9.033 -18.719 10.423 1.00 62.12 96 ARG A C 1
ATOM 765 O O . ARG A 1 96 ? -9.994 -17.992 10.161 1.00 62.12 96 ARG A O 1
ATOM 772 N N . PRO A 1 97 ? -9.150 -19.848 11.145 1.00 62.09 97 PRO A N 1
ATOM 773 C CA . PRO A 1 97 ? -10.383 -20.164 11.855 1.00 62.09 97 PRO A CA 1
ATOM 774 C C . PRO A 1 97 ? -10.716 -18.987 12.771 1.00 62.09 97 PRO A C 1
ATOM 776 O O . PRO A 1 97 ? -9.803 -18.398 13.357 1.00 62.09 97 PRO A O 1
ATOM 779 N N . ALA A 1 98 ? -11.990 -18.593 12.807 1.00 62.72 98 ALA A N 1
ATOM 780 C CA . ALA A 1 98 ? -12.442 -17.489 13.640 1.00 62.72 98 ALA A CA 1
ATOM 781 C C . ALA A 1 98 ? -11.916 -17.716 15.061 1.00 62.72 98 ALA A C 1
ATOM 783 O O . ALA A 1 98 ? -12.137 -18.779 15.641 1.00 62.72 98 ALA A O 1
ATOM 784 N N . ALA A 1 99 ? -11.140 -16.761 15.576 1.00 57.31 99 ALA A N 1
ATOM 785 C CA . ALA A 1 99 ? -10.779 -16.798 16.981 1.00 57.31 99 ALA A CA 1
ATOM 786 C C . ALA A 1 99 ? -12.091 -16.704 17.778 1.00 57.31 99 ALA A C 1
ATOM 788 O O . ALA A 1 99 ? -12.911 -15.849 17.431 1.00 57.31 99 ALA A O 1
ATOM 789 N N . PRO A 1 100 ? -12.317 -17.563 18.784 1.00 52.47 100 PRO A N 1
ATOM 790 C CA . PRO A 1 100 ? -13.440 -17.380 19.686 1.00 52.47 100 PRO A CA 1
ATOM 791 C C . PRO A 1 100 ? -13.268 -16.029 20.388 1.00 52.47 100 PRO A C 1
ATOM 793 O O . PRO A 1 100 ? -12.203 -15.750 20.939 1.00 52.47 100 PRO A O 1
ATOM 796 N N . ASP A 1 101 ? -14.287 -15.186 20.238 1.00 49.22 101 ASP A N 1
ATOM 797 C CA . ASP A 1 101 ? -14.565 -13.947 20.960 1.00 49.22 101 ASP A CA 1
ATOM 798 C C . ASP A 1 101 ? -13.348 -13.205 21.515 1.00 49.22 101 ASP A C 1
ATOM 800 O O . ASP A 1 101 ? -13.007 -13.263 22.697 1.00 49.22 101 ASP A O 1
ATOM 804 N N . ARG A 1 102 ? -12.732 -12.382 20.660 1.00 46.59 102 ARG A N 1
ATOM 805 C CA . ARG A 1 102 ? -12.061 -11.190 21.172 1.00 46.59 102 ARG A CA 1
ATOM 806 C C . ARG A 1 102 ? -13.170 -10.223 21.568 1.00 46.59 102 ARG A C 1
ATOM 808 O O . ARG A 1 102 ? -13.567 -9.408 20.742 1.00 46.59 102 ARG A O 1
ATOM 815 N N . GLU A 1 103 ? -13.678 -10.377 22.792 1.00 46.75 103 GLU A N 1
ATOM 816 C CA . GLU A 1 103 ? -14.602 -9.442 23.431 1.00 46.75 103 GLU A CA 1
ATOM 817 C C . GLU A 1 103 ? -14.146 -8.018 23.124 1.00 46.75 103 GLU A C 1
ATOM 819 O O . GLU A 1 103 ? -13.097 -7.536 23.570 1.00 46.75 103 GLU A O 1
ATOM 824 N N . GLU A 1 104 ? -14.936 -7.373 22.280 1.00 45.53 104 GLU A N 1
ATOM 825 C CA . GLU A 1 104 ? -14.895 -5.958 22.025 1.00 45.53 104 GLU A CA 1
ATOM 826 C C . GLU A 1 104 ? -15.212 -5.293 23.363 1.00 45.53 104 GLU A C 1
ATOM 828 O O . GLU A 1 104 ? -16.368 -5.117 23.739 1.00 45.53 104 GLU A O 1
ATOM 833 N N . ARG A 1 105 ? -14.170 -4.974 24.143 1.00 44.34 105 ARG A N 1
ATOM 834 C CA . ARG A 1 105 ? -14.291 -4.022 25.245 1.00 44.34 105 ARG A CA 1
ATOM 835 C C . ARG A 1 105 ? -14.632 -2.677 24.619 1.00 44.34 105 ARG A C 1
ATOM 837 O O . ARG A 1 105 ? -13.756 -1.853 24.363 1.00 44.34 105 ARG A O 1
ATOM 844 N N . ALA A 1 106 ? -15.916 -2.491 24.339 1.00 38.62 106 ALA A N 1
ATOM 845 C CA . ALA A 1 106 ? -16.519 -1.201 24.125 1.00 38.62 106 ALA A CA 1
ATOM 846 C C . ALA A 1 106 ? -16.239 -0.391 25.392 1.00 38.62 106 ALA A C 1
ATOM 848 O O . ALA A 1 106 ? -16.850 -0.598 26.439 1.00 38.62 106 ALA A O 1
ATOM 849 N N . VAL A 1 107 ? -15.257 0.507 25.318 1.00 43.28 107 VAL A N 1
ATOM 850 C CA . VAL A 1 107 ? -15.158 1.608 26.271 1.00 43.28 107 VAL A CA 1
ATOM 851 C C . VAL A 1 107 ? -16.338 2.510 25.946 1.00 43.28 107 VAL A C 1
ATOM 853 O O . VAL A 1 107 ? -16.279 3.379 25.080 1.00 43.28 107 VAL A O 1
ATOM 856 N N . GLN A 1 108 ? -17.453 2.204 26.594 1.00 39.94 108 GLN A N 1
ATOM 857 C CA . GLN A 1 108 ? -18.640 3.025 26.647 1.00 39.94 108 GLN A CA 1
ATOM 858 C C . GLN A 1 108 ? -18.251 4.272 27.446 1.00 39.94 108 GLN A C 1
ATOM 860 O O . GLN A 1 108 ? -18.263 4.268 28.672 1.00 39.94 108 GLN A O 1
ATOM 865 N N . THR A 1 109 ? -17.801 5.328 26.766 1.00 43.34 109 THR A N 1
ATOM 866 C CA . THR A 1 109 ? -17.676 6.640 27.404 1.00 43.34 109 THR A CA 1
ATOM 867 C C . THR A 1 109 ? -19.085 7.114 27.722 1.00 43.3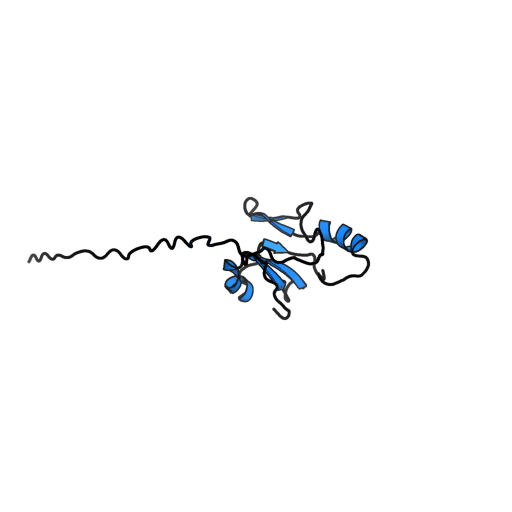4 109 THR A C 1
ATOM 869 O O . THR A 1 109 ? -19.820 7.538 26.829 1.00 43.34 109 THR A O 1
ATOM 872 N N . GLU A 1 110 ? -19.473 6.980 28.987 1.00 43.12 110 GLU A N 1
ATOM 873 C CA . GLU A 1 110 ? -20.683 7.586 29.524 1.00 43.12 110 GLU A CA 1
ATOM 874 C C . GLU A 1 110 ? -20.670 9.103 29.257 1.00 43.12 110 GLU A C 1
ATOM 876 O O . GLU A 1 110 ? -19.658 9.770 29.504 1.00 43.12 110 GLU A O 1
ATOM 881 N N . PRO A 1 111 ? -21.775 9.687 28.764 1.00 39.94 111 PRO A N 1
ATOM 882 C CA . PRO A 1 111 ? -21.952 11.126 28.789 1.00 39.94 111 PRO A CA 1
ATOM 883 C C . PRO A 1 111 ? -22.201 11.542 30.240 1.00 39.94 111 PRO A C 1
ATOM 885 O O . PRO A 1 111 ? -23.216 11.177 30.833 1.00 39.94 111 PRO A O 1
ATOM 888 N N . TRP A 1 1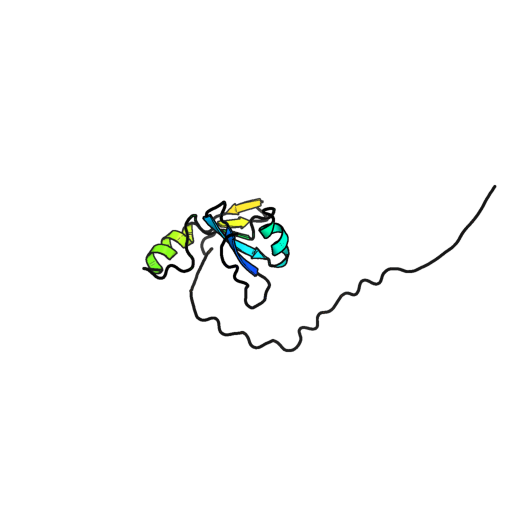12 ? -21.274 12.317 30.803 1.00 41.97 112 TRP A N 1
ATOM 889 C CA . TRP A 1 112 ? -21.437 12.977 32.094 1.00 41.97 112 TRP A CA 1
ATOM 890 C C . TRP A 1 112 ? -22.749 13.775 32.108 1.00 41.97 112 TRP A C 1
ATOM 892 O O . TRP A 1 112 ? -22.842 14.868 31.550 1.00 41.97 112 TRP A O 1
ATOM 902 N N . ARG A 1 113 ? -23.780 13.217 32.749 1.00 46.59 113 ARG A N 1
ATOM 903 C CA . ARG A 1 113 ? -24.902 13.981 33.288 1.00 46.59 113 ARG A CA 1
ATOM 904 C C . ARG A 1 113 ? -24.586 14.324 34.732 1.00 46.59 113 ARG A C 1
ATOM 906 O O . ARG A 1 113 ? -24.475 13.442 35.574 1.00 46.59 113 ARG A O 1
ATOM 913 N N . GLY A 1 114 ? -24.580 15.616 35.005 1.00 42.03 114 GLY A N 1
ATOM 914 C CA . GLY A 1 114 ? -24.799 16.168 36.330 1.00 42.03 114 GLY A CA 1
ATOM 915 C C . GLY A 1 114 ? -24.083 17.501 36.477 1.00 42.03 114 GLY A C 1
ATOM 916 O O . GLY A 1 114 ? -22.972 17.647 35.994 1.00 42.03 114 GLY A O 1
ATOM 917 N N . VAL A 1 115 ? -24.636 18.532 37.095 1.00 46.62 115 VAL A N 1
ATOM 918 C CA . VAL A 1 115 ? -25.938 18.764 37.728 1.00 46.62 115 VAL A CA 1
ATOM 919 C C . VAL A 1 115 ? -26.005 20.298 37.916 1.00 46.62 115 VAL A C 1
ATOM 921 O O . VAL A 1 115 ? -24.976 20.966 37.963 1.00 46.62 115 VAL A O 1
ATOM 924 N N . THR A 1 116 ? -27.228 20.830 37.951 1.00 49.53 116 THR A N 1
ATOM 925 C CA . THR A 1 116 ? -27.694 22.170 38.387 1.00 49.53 116 THR A CA 1
ATOM 926 C C . THR A 1 116 ? -26.814 22.876 39.443 1.00 49.53 116 THR A C 1
ATOM 928 O O . THR A 1 116 ? -26.222 22.210 40.279 1.00 49.53 116 THR A O 1
ATOM 931 N N . GLN A 1 117 ? -26.749 24.212 39.539 1.00 47.53 117 GLN A N 1
ATOM 932 C CA . GLN A 1 117 ? -27.842 25.060 40.043 1.00 47.53 117 GLN A CA 1
ATOM 933 C C . GLN A 1 117 ? -27.509 26.564 39.913 1.00 47.53 117 GLN A C 1
ATOM 935 O O . GLN A 1 117 ? -26.352 26.959 39.807 1.00 47.53 117 GLN A O 1
ATOM 940 N N . ALA A 1 118 ? -28.566 27.373 39.921 1.00 49.78 118 ALA A N 1
ATOM 941 C CA . ALA A 1 118 ? -28.610 28.826 39.794 1.00 49.78 118 ALA A CA 1
ATOM 942 C C . ALA A 1 118 ? -28.015 29.606 40.980 1.00 49.78 118 ALA A C 1
ATOM 944 O O . ALA A 1 118 ? -28.181 29.164 42.112 1.00 49.78 118 ALA A O 1
ATOM 945 N N . THR A 1 119 ? -27.549 30.841 40.728 1.00 46.69 119 THR A N 1
ATOM 946 C CA . THR A 1 119 ? -27.794 31.967 41.650 1.00 46.69 119 THR A CA 1
ATOM 947 C C . THR A 1 119 ? -27.864 33.305 40.910 1.00 46.69 119 THR A C 1
ATOM 949 O O . THR A 1 119 ? -27.004 33.662 40.111 1.00 46.69 119 THR A O 1
ATOM 952 N N . GLN A 1 120 ? -28.940 34.013 41.213 1.00 46.12 120 GLN A N 1
ATOM 953 C CA . GLN A 1 120 ? -29.313 35.382 40.885 1.00 46.12 120 GLN A CA 1
ATOM 954 C C . GLN A 1 120 ? -28.623 36.353 41.856 1.00 46.12 120 GLN A C 1
ATOM 956 O O . GLN A 1 120 ? -28.642 36.075 43.049 1.00 46.12 120 GLN A O 1
ATOM 961 N N . THR A 1 121 ? -28.135 37.509 41.398 1.00 49.66 121 THR A N 1
ATOM 962 C CA . THR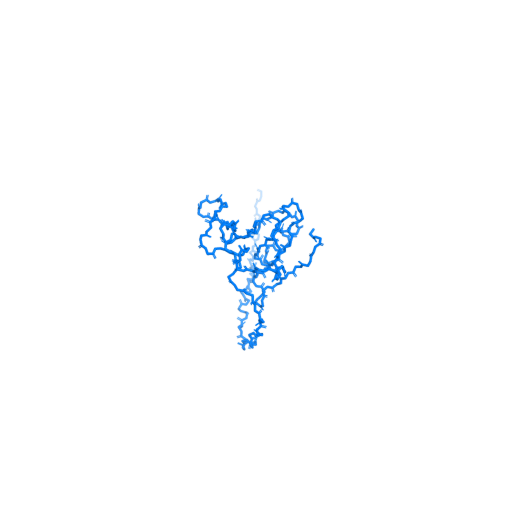 A 1 121 ? -28.026 38.721 42.239 1.00 49.66 121 THR A CA 1
ATOM 963 C C . THR A 1 121 ? -28.030 39.987 41.376 1.00 49.66 121 THR A C 1
ATOM 965 O O . THR A 1 121 ? -27.155 40.135 40.528 1.00 49.66 121 THR A O 1
ATOM 968 N N . TRP A 1 122 ? -29.065 40.796 41.637 1.00 56.47 122 TRP A N 1
ATOM 969 C CA . TRP A 1 122 ? -29.326 42.237 41.459 1.00 56.47 122 TRP A CA 1
ATOM 970 C C . TRP A 1 122 ? -28.499 43.070 40.477 1.00 56.47 122 TRP A C 1
ATOM 972 O O . TRP A 1 122 ? -27.284 43.243 40.707 1.00 56.47 122 TRP A O 1
#

Radius of gyration: 22.25 Å; chains: 1; bounding box: 44×63×58 Å